Protein AF-Q8BH15-6-F1 (afdb_monomer)

Structure (mmCIF, N/CA/C/O backbone):
data_AF-Q8BH15-6-F1
#
_entry.id   AF-Q8BH15-6-F1
#
loop_
_atom_site.group_PDB
_atom_site.id
_atom_site.type_symbol
_atom_site.label_atom_id
_atom_site.label_alt_id
_atom_site.label_comp_id
_atom_site.label_asym_id
_atom_site.label_entity_id
_atom_site.label_seq_id
_atom_site.pdbx_PDB_ins_code
_atom_site.Cartn_x
_atom_site.Cartn_y
_atom_site.Cartn_z
_atom_site.occupancy
_atom_site.B_iso_or_equiv
_atom_site.auth_seq_id
_atom_site.auth_comp_id
_ato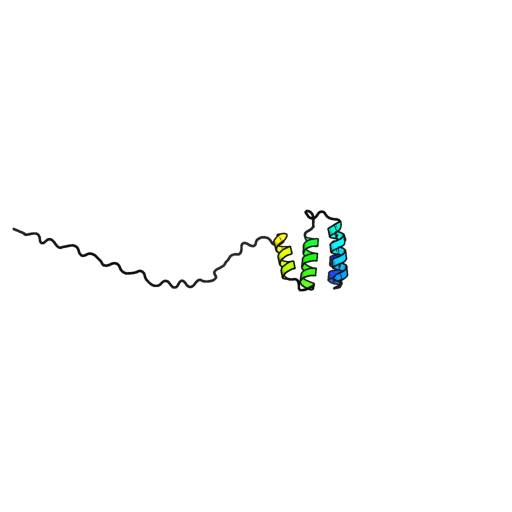m_site.auth_asym_id
_atom_site.auth_atom_id
_atom_site.pdbx_PDB_model_num
ATOM 1 N N . MET A 1 1 ? -9.714 0.641 -12.739 1.00 78.06 1 MET A N 1
ATOM 2 C CA . MET A 1 1 ? -8.623 0.120 -13.600 1.00 78.06 1 MET A CA 1
ATOM 3 C C . MET A 1 1 ? -7.239 0.652 -13.215 1.00 78.06 1 MET A C 1
ATOM 5 O O . MET A 1 1 ? -6.302 -0.133 -13.219 1.00 78.06 1 MET A O 1
ATOM 9 N N . LEU A 1 2 ? -7.088 1.934 -12.846 1.00 87.88 2 LEU A N 1
ATOM 10 C CA . LEU A 1 2 ? -5.777 2.518 -12.507 1.00 87.88 2 LEU A CA 1
ATOM 11 C C . LEU A 1 2 ? -5.048 1.830 -11.338 1.00 87.88 2 LEU A C 1
ATOM 13 O O . LEU A 1 2 ? -3.830 1.705 -11.396 1.00 87.88 2 LEU A O 1
ATOM 17 N N . PHE A 1 3 ? -5.761 1.322 -10.325 1.00 91.56 3 PHE A N 1
ATOM 18 C CA . PHE A 1 3 ? -5.120 0.544 -9.254 1.00 91.56 3 PHE A CA 1
ATOM 19 C C . PHE A 1 3 ? -4.494 -0.752 -9.772 1.00 91.56 3 PHE A C 1
ATOM 21 O O . PHE A 1 3 ? -3.357 -1.041 -9.427 1.00 91.56 3 PHE A O 1
ATOM 28 N N . ASN A 1 4 ? -5.169 -1.475 -10.674 1.00 92.69 4 ASN A N 1
ATOM 29 C CA . ASN A 1 4 ? -4.615 -2.687 -11.291 1.00 92.69 4 ASN A CA 1
ATOM 30 C C . ASN A 1 4 ? -3.359 -2.370 -12.113 1.00 92.69 4 ASN A C 1
ATOM 32 O O . ASN A 1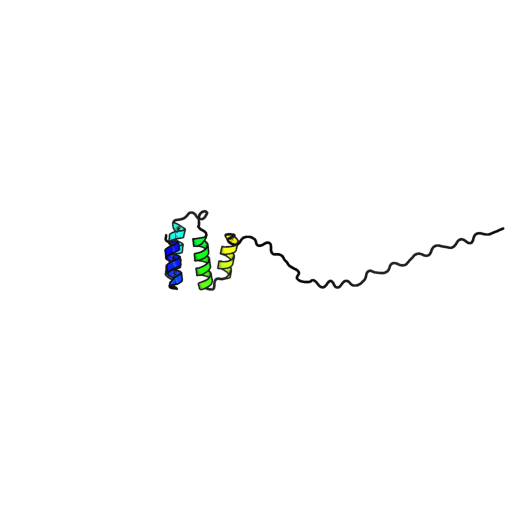 4 ? -2.394 -3.129 -12.079 1.00 92.69 4 ASN A O 1
ATOM 36 N N . LEU A 1 5 ? -3.348 -1.230 -12.815 1.00 95.88 5 LEU A N 1
ATOM 37 C CA . LEU A 1 5 ? -2.154 -0.745 -13.509 1.00 95.88 5 LEU A CA 1
ATOM 38 C C . LEU A 1 5 ? -1.026 -0.407 -12.518 1.00 95.88 5 LEU A C 1
ATOM 40 O O . LEU A 1 5 ? 0.120 -0.783 -12.747 1.00 95.88 5 LEU A O 1
ATOM 44 N N . GLY A 1 6 ? -1.350 0.242 -11.398 1.00 96.88 6 GLY A N 1
ATOM 45 C CA . GLY A 1 6 ? -0.404 0.493 -10.310 1.00 96.88 6 GLY A CA 1
ATOM 46 C C . GLY A 1 6 ? 0.196 -0.800 -9.749 1.00 96.88 6 GLY A C 1
ATOM 47 O O . GLY A 1 6 ? 1.413 -0.902 -9.618 1.00 96.88 6 GLY A O 1
ATOM 48 N N . SER A 1 7 ? -0.631 -1.822 -9.521 1.00 96.25 7 SER A N 1
ATOM 49 C CA . SER A 1 7 ? -0.179 -3.153 -9.105 1.00 96.25 7 SER A CA 1
ATOM 50 C C . SER A 1 7 ? 0.728 -3.811 -10.149 1.00 96.25 7 SER A C 1
ATOM 52 O O . SER A 1 7 ? 1.740 -4.404 -9.788 1.00 96.25 7 SER A O 1
ATOM 54 N N . ALA A 1 8 ? 0.428 -3.666 -11.445 1.00 97.75 8 ALA A N 1
ATOM 55 C CA . ALA A 1 8 ? 1.288 -4.173 -12.515 1.00 97.75 8 ALA A CA 1
ATOM 56 C C . ALA A 1 8 ? 2.665 -3.484 -12.540 1.00 97.75 8 ALA A C 1
ATOM 58 O O . ALA A 1 8 ? 3.674 -4.151 -12.770 1.00 97.75 8 ALA A O 1
ATOM 59 N N . TYR A 1 9 ? 2.732 -2.179 -12.252 1.00 98.25 9 TYR A N 1
ATOM 60 C CA . TYR A 1 9 ? 4.008 -1.476 -12.095 1.00 98.25 9 TYR A CA 1
ATOM 61 C C . TYR A 1 9 ? 4.798 -1.964 -10.879 1.00 98.25 9 TYR A C 1
ATOM 63 O O . TYR A 1 9 ? 6.010 -2.135 -10.988 1.00 98.25 9 TYR A O 1
ATOM 71 N N . CYS A 1 10 ? 4.138 -2.272 -9.757 1.00 97.06 10 CYS A N 1
ATOM 72 C CA . CYS A 1 10 ? 4.804 -2.879 -8.600 1.00 97.06 10 CYS A CA 1
ATOM 73 C C . CYS A 1 10 ? 5.450 -4.228 -8.940 1.00 97.06 10 CYS A C 1
ATOM 75 O O . CYS A 1 10 ? 6.583 -4.468 -8.542 1.00 97.06 10 CYS A O 1
ATOM 77 N N . LEU A 1 11 ? 4.779 -5.077 -9.727 1.00 96.19 11 LEU A N 1
ATOM 78 C CA . LEU A 1 11 ? 5.339 -6.363 -10.174 1.00 96.19 11 LEU A CA 1
ATOM 79 C C . LEU A 1 11 ? 6.577 -6.209 -11.072 1.00 96.19 11 LEU A C 1
ATOM 81 O O . LEU A 1 11 ? 7.364 -7.142 -11.198 1.00 96.19 11 LEU A O 1
ATOM 85 N N . ARG A 1 12 ? 6.747 -5.040 -11.695 1.00 97.69 12 ARG A N 1
ATOM 86 C CA . ARG A 1 12 ? 7.920 -4.679 -12.504 1.00 97.69 12 ARG A CA 1
ATOM 87 C C . ARG A 1 12 ? 8.943 -3.839 -11.737 1.00 97.69 12 ARG A C 1
ATOM 89 O O . ARG A 1 12 ? 9.887 -3.345 -12.345 1.00 97.69 12 ARG A O 1
ATOM 96 N N . SER A 1 13 ? 8.743 -3.646 -10.432 1.00 97.00 13 SER A N 1
ATOM 97 C CA . SER A 1 13 ? 9.553 -2.766 -9.579 1.00 97.00 13 SER A CA 1
ATOM 98 C C . SER A 1 13 ? 9.582 -1.298 -10.036 1.00 97.00 13 SER A C 1
ATOM 100 O O . SER A 1 13 ? 10.481 -0.541 -9.680 1.00 97.00 13 SER A O 1
ATOM 102 N N . GLU A 1 14 ? 8.589 -0.858 -10.814 1.00 97.69 14 GLU A N 1
ATOM 103 C CA . GLU A 1 14 ? 8.469 0.515 -11.318 1.00 97.69 14 GLU A CA 1
ATOM 104 C C . GLU A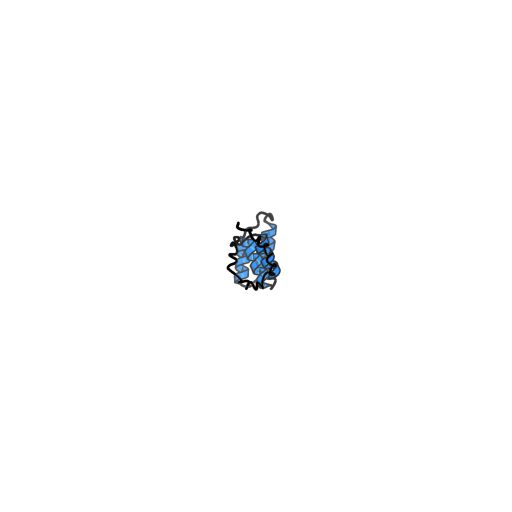 1 14 ? 7.674 1.398 -10.334 1.00 97.69 14 GLU A C 1
ATOM 106 O O . GLU A 1 14 ? 6.579 1.888 -10.634 1.00 97.69 14 GLU A O 1
ATOM 111 N N . TYR A 1 15 ? 8.210 1.599 -9.127 1.00 97.69 15 TYR A N 1
ATOM 112 C CA . TYR A 1 15 ? 7.474 2.219 -8.015 1.00 97.69 15 TYR A CA 1
ATOM 113 C C . TYR A 1 15 ? 7.075 3.680 -8.255 1.00 97.69 15 TYR A C 1
ATOM 115 O O . TYR A 1 15 ? 5.989 4.096 -7.846 1.00 97.69 15 TYR A O 1
ATOM 123 N N . ASP A 1 16 ? 7.887 4.452 -8.980 1.00 97.00 16 ASP A N 1
ATOM 124 C CA . ASP A 1 16 ? 7.554 5.839 -9.329 1.00 97.00 16 ASP A CA 1
ATOM 125 C C . ASP A 1 16 ? 6.305 5.927 -10.213 1.00 97.00 16 ASP A C 1
ATOM 127 O O . ASP A 1 16 ? 5.455 6.805 -10.036 1.00 97.00 16 ASP A O 1
ATOM 131 N N . LYS A 1 17 ? 6.157 4.991 -11.159 1.00 97.69 17 LYS A N 1
ATOM 132 C CA . LYS A 1 17 ? 4.973 4.913 -12.024 1.00 97.69 17 LYS A CA 1
ATOM 133 C C . LYS A 1 17 ? 3.759 4.438 -11.239 1.00 97.69 17 LYS A C 1
ATOM 135 O O . LYS A 1 17 ? 2.689 5.035 -11.361 1.00 97.69 17 LYS A O 1
ATOM 140 N N . ALA A 1 18 ? 3.935 3.430 -10.385 1.00 98.00 18 ALA A N 1
ATOM 141 C CA . ALA A 1 18 ? 2.877 2.943 -9.506 1.00 98.00 18 ALA A CA 1
ATOM 142 C C . ALA A 1 18 ? 2.308 4.067 -8.622 1.00 98.00 18 ALA A C 1
ATOM 144 O O . ALA A 1 18 ? 1.089 4.221 -8.531 1.00 98.00 18 ALA A O 1
ATOM 145 N N . ARG A 1 19 ? 3.175 4.914 -8.048 1.00 97.12 19 ARG A N 1
ATOM 146 C CA . ARG A 1 19 ? 2.777 6.063 -7.221 1.00 97.12 19 ARG A CA 1
ATOM 147 C C . ARG A 1 19 ? 1.961 7.089 -8.008 1.00 97.12 19 ARG A C 1
ATOM 149 O O . ARG A 1 19 ? 0.939 7.562 -7.516 1.00 97.12 19 ARG A O 1
ATOM 156 N N . LYS A 1 20 ? 2.353 7.389 -9.251 1.00 96.88 20 LYS A N 1
ATOM 157 C CA . LYS A 1 20 ? 1.578 8.272 -10.142 1.00 96.88 20 LYS A CA 1
ATOM 158 C C . LYS A 1 20 ? 0.187 7.705 -10.430 1.00 96.88 20 LYS A C 1
ATOM 160 O O . LYS A 1 20 ? -0.796 8.427 -10.289 1.00 96.88 20 LYS A O 1
ATOM 165 N N . CYS A 1 21 ? 0.090 6.415 -10.760 1.00 95.81 21 CYS A N 1
ATOM 166 C CA . CYS A 1 21 ? -1.198 5.754 -10.978 1.00 95.81 21 CYS A CA 1
ATOM 167 C C . CYS A 1 21 ? -2.081 5.780 -9.730 1.00 95.81 21 CYS A C 1
ATOM 169 O O . CYS A 1 21 ? -3.273 6.052 -9.841 1.00 95.81 21 CYS A O 1
ATOM 171 N N . LEU A 1 22 ? -1.502 5.531 -8.552 1.00 95.94 22 LEU A N 1
ATOM 172 C CA . LEU A 1 22 ? -2.214 5.581 -7.279 1.00 95.94 22 LEU A CA 1
ATOM 173 C C . LEU A 1 22 ? -2.774 6.982 -7.004 1.00 95.94 22 LEU A C 1
ATOM 175 O O . LEU A 1 22 ? -3.959 7.103 -6.707 1.00 95.94 22 LEU A O 1
ATOM 179 N N . HIS A 1 23 ? -1.963 8.035 -7.141 1.00 94.88 23 HIS A N 1
ATOM 180 C CA . HIS A 1 23 ? -2.422 9.411 -6.925 1.00 94.88 23 HIS A CA 1
ATOM 181 C C . HIS A 1 23 ? -3.508 9.824 -7.920 1.00 94.88 23 HIS A C 1
ATOM 183 O O . HIS A 1 23 ? -4.516 10.396 -7.513 1.00 94.88 23 HIS A O 1
ATOM 189 N N . GLN A 1 24 ? -3.336 9.488 -9.200 1.00 95.50 24 GLN A N 1
ATOM 190 C CA . GLN A 1 24 ? -4.333 9.774 -10.229 1.00 95.50 24 GLN A CA 1
ATOM 191 C C . GLN A 1 24 ? -5.644 9.016 -9.982 1.00 95.50 24 GLN A C 1
ATOM 193 O O . GLN A 1 24 ? -6.725 9.563 -10.162 1.00 95.50 24 GLN A O 1
ATOM 198 N N . ALA A 1 25 ? -5.572 7.758 -9.552 1.00 93.69 25 ALA A N 1
ATOM 199 C CA . ALA A 1 25 ? -6.761 6.991 -9.206 1.00 93.69 25 ALA A CA 1
ATOM 200 C C . ALA A 1 25 ? -7.463 7.571 -7.973 1.00 93.69 25 ALA A C 1
ATOM 202 O O . ALA A 1 25 ? -8.682 7.719 -7.969 1.00 93.69 25 ALA A O 1
ATOM 203 N N . ALA A 1 26 ? -6.693 7.935 -6.945 1.00 91.38 26 ALA A N 1
ATOM 204 C CA . ALA A 1 26 ? -7.215 8.519 -5.718 1.00 91.38 26 ALA A CA 1
ATOM 205 C C . ALA A 1 26 ? -7.890 9.877 -5.961 1.00 91.38 26 ALA A C 1
ATOM 207 O O . ALA A 1 26 ? -8.902 10.159 -5.333 1.00 91.38 26 ALA A O 1
ATOM 208 N N . SER A 1 27 ? -7.400 10.693 -6.902 1.00 92.81 27 SER A N 1
ATOM 209 C CA . SER A 1 27 ? -8.042 11.971 -7.242 1.00 92.81 27 SER A CA 1
ATOM 210 C C . SER A 1 27 ? -9.404 11.816 -7.926 1.00 92.81 27 SER A C 1
ATOM 212 O O . SER A 1 27 ? -10.148 12.786 -8.019 1.00 92.81 27 SER A O 1
ATOM 214 N N . MET A 1 28 ? -9.726 10.622 -8.430 1.00 92.94 28 MET A N 1
ATOM 215 C CA . MET A 1 28 ? -10.995 10.320 -9.100 1.00 92.94 28 MET A CA 1
ATOM 216 C C . MET A 1 28 ? -12.032 9.686 -8.164 1.00 92.94 28 MET A C 1
ATOM 218 O O . MET A 1 28 ? -13.145 9.405 -8.602 1.00 92.94 28 MET A O 1
ATOM 222 N N . ILE A 1 29 ? -11.675 9.416 -6.905 1.00 91.44 29 ILE A N 1
ATOM 223 C CA . ILE A 1 29 ? -12.511 8.680 -5.954 1.00 91.44 29 ILE A CA 1
ATOM 224 C C . ILE A 1 29 ? -12.725 9.535 -4.714 1.00 91.44 29 ILE A C 1
ATOM 226 O O . ILE A 1 29 ? -11.811 10.200 -4.225 1.00 91.44 29 ILE A O 1
ATOM 230 N N . HIS A 1 30 ? -13.945 9.519 -4.183 1.00 91.38 30 HIS A N 1
ATOM 231 C CA . HIS A 1 30 ? -14.225 10.227 -2.949 1.00 91.38 30 HIS A CA 1
ATOM 232 C C . HIS A 1 30 ? -13.429 9.594 -1.788 1.00 91.38 30 HIS A C 1
ATOM 234 O O . HIS A 1 30 ? -13.411 8.370 -1.667 1.00 91.38 30 HIS A O 1
ATOM 240 N N . PRO A 1 31 ? -12.804 10.368 -0.880 1.00 87.62 31 PRO A N 1
ATOM 241 C CA . PRO A 1 31 ? -11.938 9.813 0.168 1.00 87.62 31 PRO A CA 1
ATOM 242 C C . PRO A 1 31 ? -12.582 8.754 1.078 1.00 87.62 31 PRO A C 1
ATOM 244 O O . PRO A 1 31 ? -11.874 7.932 1.652 1.00 87.62 31 PRO A O 1
ATOM 247 N N . LYS A 1 32 ? -13.914 8.758 1.218 1.00 87.69 32 LYS A N 1
ATOM 248 C CA . LYS A 1 32 ? -14.662 7.757 2.004 1.00 87.69 32 LYS A CA 1
ATOM 249 C C . LYS A 1 32 ? -14.956 6.458 1.246 1.00 87.69 32 LYS A C 1
ATOM 251 O O . LYS A 1 32 ? -15.415 5.502 1.854 1.00 87.69 32 LYS A O 1
ATOM 256 N N . GLU A 1 33 ? -14.699 6.432 -0.055 1.00 90.12 33 GLU A N 1
ATOM 257 C CA . GLU A 1 33 ? -15.004 5.324 -0.966 1.00 90.12 33 GLU A CA 1
ATOM 258 C C . GLU A 1 33 ? -13.726 4.695 -1.536 1.00 90.12 33 GLU A C 1
ATOM 260 O O . GLU A 1 33 ? -13.762 3.964 -2.524 1.00 90.12 33 GLU A O 1
ATOM 265 N N . VAL A 1 34 ? -12.571 4.999 -0.935 1.00 89.81 34 VAL A N 1
ATOM 266 C CA . VAL A 1 34 ? -11.288 4.453 -1.373 1.00 89.81 34 VAL A CA 1
ATOM 267 C C . VAL A 1 34 ? -11.308 2.934 -1.178 1.00 89.81 34 VAL A C 1
ATOM 269 O O . VAL A 1 34 ? -11.462 2.467 -0.046 1.00 89.81 34 VAL A O 1
ATOM 272 N N . PRO A 1 35 ? -11.139 2.151 -2.255 1.00 91.44 35 PRO A N 1
ATOM 273 C CA . PRO A 1 35 ? -11.239 0.706 -2.165 1.00 91.44 35 PRO A CA 1
ATOM 274 C C . PRO A 1 35 ? -10.032 0.115 -1.409 1.00 91.44 35 PRO A C 1
ATOM 276 O O . PRO A 1 35 ? -8.929 0.678 -1.474 1.00 91.44 35 PRO A O 1
ATOM 279 N N . PRO A 1 36 ? -10.191 -1.027 -0.716 1.00 91.25 36 PRO A N 1
ATOM 280 C CA . PRO A 1 36 ? -9.107 -1.686 0.020 1.00 91.25 36 PRO A CA 1
ATOM 281 C C . PRO A 1 36 ? -7.845 -1.938 -0.815 1.00 91.25 36 PRO A C 1
ATOM 283 O O . PRO A 1 36 ? -6.730 -1.814 -0.309 1.00 91.25 36 PRO A O 1
ATOM 286 N N . GLU A 1 37 ? -8.000 -2.227 -2.106 1.00 90.75 37 GLU A N 1
ATOM 287 C CA . GLU A 1 37 ? -6.917 -2.458 -3.063 1.00 90.75 37 GLU A CA 1
ATOM 288 C C . GLU A 1 37 ? -6.009 -1.233 -3.213 1.00 90.75 37 GLU A C 1
ATOM 290 O O . GLU A 1 37 ? -4.793 -1.371 -3.341 1.00 90.75 37 GLU A O 1
ATOM 295 N N . ALA A 1 38 ? -6.577 -0.026 -3.153 1.00 93.62 38 ALA A N 1
ATOM 296 C CA . ALA A 1 38 ? -5.811 1.214 -3.205 1.00 93.62 38 ALA A CA 1
ATOM 297 C C . ALA A 1 38 ? -4.971 1.405 -1.938 1.00 93.62 38 ALA A C 1
ATOM 299 O O . ALA A 1 38 ? -3.808 1.805 -2.013 1.00 93.62 38 ALA A O 1
ATOM 300 N N . ILE A 1 39 ? -5.547 1.085 -0.775 1.00 93.88 39 ILE A N 1
ATOM 301 C CA . ILE A 1 39 ? -4.853 1.169 0.513 1.00 93.88 39 ILE A CA 1
ATOM 302 C C . ILE A 1 39 ? -3.713 0.152 0.547 1.00 93.88 39 ILE A C 1
ATOM 304 O O . ILE A 1 39 ? -2.604 0.495 0.948 1.00 93.88 39 ILE A O 1
ATOM 308 N N . LEU A 1 40 ? -3.960 -1.075 0.082 1.00 94.88 40 LEU A N 1
ATOM 309 C CA . LEU A 1 40 ? -2.948 -2.124 0.023 1.00 94.88 40 LEU A CA 1
ATOM 310 C C . LEU A 1 40 ? -1.791 -1.748 -0.912 1.00 94.88 40 LEU A C 1
ATOM 312 O O . LEU A 1 40 ? -0.628 -1.907 -0.542 1.00 94.88 40 LEU A O 1
ATOM 316 N N . LEU A 1 41 ? -2.097 -1.198 -2.091 1.00 96.25 41 LEU A N 1
ATOM 317 C CA . LEU A 1 41 ? -1.084 -0.705 -3.023 1.00 96.25 41 LEU A CA 1
ATOM 318 C C . LEU A 1 41 ? -0.236 0.404 -2.387 1.00 96.25 41 LEU A C 1
ATOM 320 O O . LEU A 1 41 ? 0.989 0.383 -2.485 1.00 96.25 41 LEU A O 1
ATOM 324 N N . ALA A 1 42 ? -0.873 1.349 -1.697 1.00 96.69 42 ALA A N 1
ATOM 325 C CA . ALA A 1 42 ? -0.173 2.426 -1.012 1.00 96.69 42 ALA A CA 1
ATOM 326 C C . ALA A 1 42 ? 0.723 1.908 0.127 1.00 96.69 42 ALA A C 1
ATOM 328 O O . ALA A 1 42 ? 1.888 2.286 0.209 1.00 96.69 42 ALA A O 1
ATOM 329 N N . VAL A 1 43 ? 0.221 0.982 0.951 1.00 97.25 43 VAL A N 1
ATOM 330 C CA . VAL A 1 43 ? 0.997 0.299 2.000 1.00 97.25 43 VAL A CA 1
ATOM 331 C C . VAL A 1 43 ? 2.233 -0.375 1.411 1.00 97.25 43 VAL A C 1
ATOM 333 O O . VAL A 1 43 ? 3.326 -0.221 1.950 1.00 97.25 43 VAL A O 1
ATOM 336 N N . TYR A 1 44 ? 2.083 -1.086 0.294 1.00 97.44 44 TYR A N 1
ATOM 337 C CA . TYR A 1 44 ? 3.202 -1.743 -0.373 1.00 97.44 44 TYR A CA 1
ATOM 338 C C . TYR A 1 44 ? 4.268 -0.738 -0.837 1.00 97.44 44 TYR A C 1
ATOM 340 O O . TYR A 1 44 ? 5.454 -0.948 -0.588 1.00 97.44 44 TYR A O 1
ATOM 348 N N . LEU A 1 45 ? 3.859 0.378 -1.447 1.00 97.81 45 LEU A N 1
ATOM 349 C CA . LEU A 1 45 ? 4.783 1.427 -1.896 1.00 97.81 45 LEU A CA 1
ATOM 350 C C . LEU A 1 45 ? 5.530 2.093 -0.734 1.00 97.81 45 LEU A C 1
ATOM 352 O O . LEU A 1 45 ? 6.714 2.397 -0.865 1.00 97.81 45 LEU A O 1
ATOM 356 N N . GLU A 1 46 ? 4.867 2.304 0.403 1.00 97.75 46 GLU A N 1
ATOM 357 C CA . GLU A 1 46 ? 5.522 2.848 1.594 1.00 97.75 46 GLU A CA 1
ATOM 358 C C . GLU A 1 46 ? 6.511 1.855 2.210 1.00 97.75 46 GLU A C 1
ATOM 360 O O . GLU A 1 46 ? 7.609 2.253 2.596 1.00 97.75 46 GLU A O 1
ATOM 365 N N . LEU A 1 47 ? 6.190 0.557 2.231 1.00 97.56 47 LEU A N 1
ATOM 366 C CA . LEU A 1 47 ? 7.133 -0.477 2.668 1.00 97.56 47 LEU A CA 1
ATOM 367 C C . LEU A 1 47 ? 8.374 -0.537 1.769 1.00 97.56 47 LEU A C 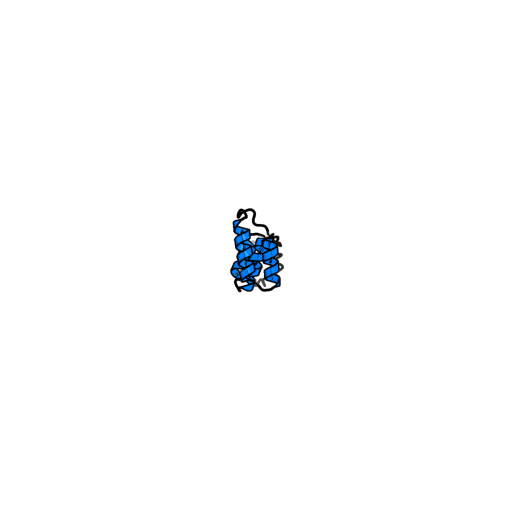1
ATOM 369 O O . LEU A 1 47 ? 9.486 -0.624 2.285 1.00 97.56 47 LEU A O 1
ATOM 373 N N . GLN A 1 48 ? 8.205 -0.428 0.448 1.00 96.69 48 GLN A N 1
ATOM 374 C CA . GLN A 1 48 ? 9.331 -0.379 -0.495 1.00 96.69 48 GLN A CA 1
ATOM 375 C C . GLN A 1 48 ? 10.231 0.843 -0.283 1.00 96.69 48 GLN A C 1
ATOM 377 O O . GLN A 1 48 ? 11.438 0.757 -0.482 1.00 96.69 48 GLN A O 1
ATOM 382 N N . ASN A 1 49 ? 9.668 1.962 0.175 1.00 95.44 49 ASN A N 1
ATOM 383 C CA . ASN A 1 49 ? 10.432 3.169 0.482 1.00 95.44 49 ASN A CA 1
ATOM 384 C C . ASN A 1 49 ? 11.081 3.150 1.884 1.00 95.44 49 ASN A C 1
ATOM 386 O O . ASN A 1 49 ? 11.687 4.136 2.291 1.00 95.44 49 ASN A O 1
ATOM 390 N N . GLY A 1 50 ? 10.921 2.066 2.653 1.00 97.12 50 GLY A N 1
ATOM 391 C CA . GLY A 1 50 ? 11.385 1.974 4.042 1.00 97.12 50 GLY A CA 1
ATOM 392 C C . GLY A 1 50 ? 10.494 2.706 5.056 1.00 97.12 50 GLY A C 1
ATOM 393 O O . GLY A 1 50 ? 10.821 2.775 6.241 1.00 97.12 50 GLY A O 1
ATOM 394 N N . ASN A 1 51 ? 9.334 3.215 4.631 1.00 97.44 51 ASN A N 1
ATOM 395 C CA . ASN A 1 51 ? 8.407 3.998 5.448 1.00 97.44 51 ASN A CA 1
ATOM 396 C C . ASN A 1 51 ? 7.454 3.098 6.259 1.00 97.44 51 ASN A C 1
ATOM 398 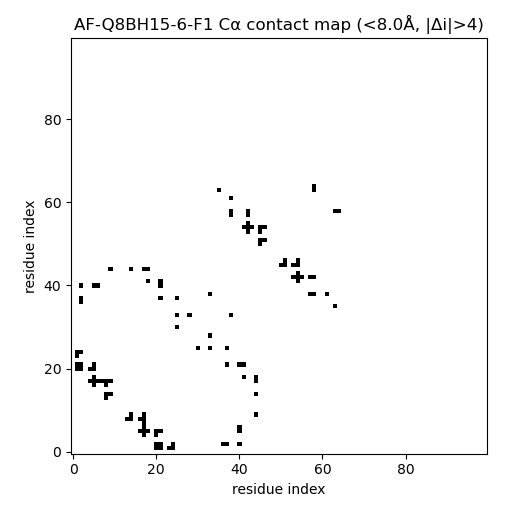O O . ASN A 1 51 ? 6.229 3.249 6.233 1.00 97.44 51 ASN A O 1
ATOM 402 N N . THR A 1 52 ? 8.005 2.157 7.027 1.00 97.44 52 THR A N 1
ATOM 403 C CA . THR A 1 52 ? 7.230 1.134 7.752 1.00 97.44 52 THR A CA 1
ATOM 404 C C . THR A 1 52 ? 6.228 1.729 8.740 1.00 97.44 52 THR A C 1
ATOM 406 O O . THR A 1 52 ? 5.111 1.231 8.875 1.00 97.44 52 THR A O 1
ATOM 409 N N . GLN A 1 53 ? 6.592 2.817 9.424 1.00 97.50 53 GLN A N 1
ATOM 410 C CA . GLN A 1 53 ? 5.697 3.473 10.382 1.00 97.50 53 GLN A CA 1
ATOM 411 C C . GLN A 1 53 ? 4.449 4.034 9.698 1.00 97.50 53 GLN A C 1
ATOM 413 O O . GLN A 1 53 ? 3.342 3.869 10.211 1.00 97.50 53 GLN A O 1
ATOM 418 N N . LEU A 1 54 ? 4.622 4.650 8.525 1.00 97.00 54 LEU A N 1
ATOM 419 C CA . LEU A 1 54 ? 3.513 5.174 7.737 1.00 97.00 54 LEU A CA 1
ATOM 420 C C . LEU A 1 54 ? 2.625 4.031 7.240 1.00 97.00 54 LEU A C 1
ATOM 422 O O . LEU A 1 54 ? 1.412 4.085 7.433 1.00 97.00 54 LEU A O 1
ATOM 426 N N . ALA A 1 55 ? 3.221 2.958 6.715 1.00 96.19 55 ALA A N 1
ATOM 427 C CA . ALA A 1 55 ? 2.494 1.765 6.284 1.00 96.19 55 ALA A CA 1
ATOM 428 C C . ALA A 1 55 ? 1.624 1.172 7.412 1.00 96.19 55 ALA A C 1
ATOM 430 O O . ALA A 1 55 ? 0.425 0.950 7.231 1.00 96.19 55 ALA A O 1
ATOM 431 N N . LEU A 1 56 ? 2.185 1.000 8.613 1.00 94.62 56 LEU A N 1
ATOM 432 C CA . LEU A 1 56 ? 1.436 0.540 9.790 1.00 94.62 56 LEU A CA 1
ATOM 433 C C . LEU A 1 56 ? 0.299 1.497 10.160 1.00 94.62 56 LEU A C 1
ATOM 435 O O . LEU A 1 56 ? -0.798 1.061 10.516 1.00 94.62 56 LEU A O 1
ATOM 439 N N . GLN A 1 57 ? 0.536 2.804 10.057 1.00 94.12 57 GLN A N 1
ATOM 440 C CA . GLN A 1 57 ? -0.474 3.820 10.323 1.00 94.12 57 GLN A CA 1
ATOM 441 C C . GLN A 1 57 ? -1.643 3.727 9.332 1.00 94.12 57 GLN A C 1
ATOM 443 O O . GLN A 1 57 ? -2.799 3.850 9.739 1.00 94.12 57 GLN A O 1
ATOM 448 N N . MET A 1 58 ? -1.356 3.478 8.051 1.00 93.50 58 MET A N 1
ATOM 449 C CA . MET A 1 58 ? -2.365 3.285 7.009 1.00 93.50 58 MET A CA 1
ATOM 450 C C . MET A 1 58 ? -3.212 2.038 7.267 1.00 93.50 58 MET A C 1
ATOM 452 O O . MET A 1 58 ? -4.439 2.125 7.213 1.00 93.50 58 MET A O 1
ATOM 456 N N . ILE A 1 59 ? -2.588 0.911 7.624 1.00 92.81 59 ILE A N 1
ATOM 457 C CA . ILE A 1 59 ? -3.306 -0.325 7.980 1.00 92.81 59 ILE A CA 1
ATOM 458 C C . ILE A 1 59 ? -4.212 -0.082 9.192 1.00 92.81 59 ILE A C 1
ATOM 460 O O . ILE A 1 59 ? -5.398 -0.412 9.157 1.00 92.81 59 ILE A O 1
ATOM 464 N N . LYS A 1 60 ? -3.675 0.539 10.251 1.00 91.88 60 LYS A N 1
ATOM 465 C CA . LYS A 1 60 ? -4.411 0.793 11.497 1.00 91.88 60 LYS A CA 1
ATOM 466 C C . LYS A 1 60 ? -5.609 1.718 11.288 1.00 91.88 60 LYS A C 1
ATOM 468 O O . LYS A 1 60 ? -6.663 1.470 11.864 1.00 91.88 60 LYS A O 1
ATOM 473 N N . ARG A 1 61 ? -5.466 2.774 10.477 1.00 90.38 61 ARG A N 1
ATOM 474 C CA . ARG A 1 61 ? -6.563 3.718 10.197 1.00 90.38 61 ARG A CA 1
ATOM 475 C C . ARG A 1 61 ? -7.702 3.098 9.398 1.00 90.38 61 ARG A C 1
ATOM 477 O O . ARG A 1 61 ? -8.845 3.474 9.617 1.00 90.38 61 ARG A O 1
ATOM 484 N N . ASN A 1 62 ? -7.391 2.165 8.503 1.00 87.56 62 ASN A N 1
ATOM 485 C CA . ASN A 1 62 ? -8.382 1.555 7.621 1.00 87.56 62 ASN A CA 1
ATOM 486 C C . ASN A 1 62 ? -8.935 0.217 8.141 1.00 87.56 62 ASN A C 1
ATOM 488 O O . ASN A 1 62 ? -9.721 -0.407 7.442 1.00 87.56 62 ASN A O 1
ATOM 492 N N . GLN A 1 63 ? -8.534 -0.229 9.342 1.00 81.69 63 GLN A N 1
ATOM 493 C CA . GLN A 1 63 ? -8.991 -1.483 9.968 1.00 81.69 63 GLN A CA 1
ATOM 494 C C . GLN A 1 63 ? -8.978 -2.696 9.015 1.00 81.69 63 GLN A C 1
ATOM 496 O O . GLN A 1 63 ? -9.879 -3.527 9.037 1.00 81.69 63 GLN A O 1
ATOM 501 N N . LEU A 1 64 ? -7.944 -2.806 8.170 1.00 73.88 64 LEU A N 1
ATOM 502 C CA . LEU A 1 64 ? -7.860 -3.878 7.165 1.00 73.88 64 LEU A CA 1
ATOM 503 C C . LEU A 1 64 ? -7.738 -5.276 7.781 1.00 73.88 64 LEU A C 1
ATOM 505 O O . LEU A 1 64 ? -8.072 -6.270 7.142 1.00 73.88 64 LEU A O 1
ATOM 509 N N . LEU A 1 65 ? -7.224 -5.357 9.008 1.00 72.06 65 LEU A N 1
ATOM 510 C CA . LEU A 1 65 ? -7.118 -6.604 9.745 1.00 72.06 65 LEU A CA 1
ATOM 511 C C . LEU A 1 65 ? -8.295 -6.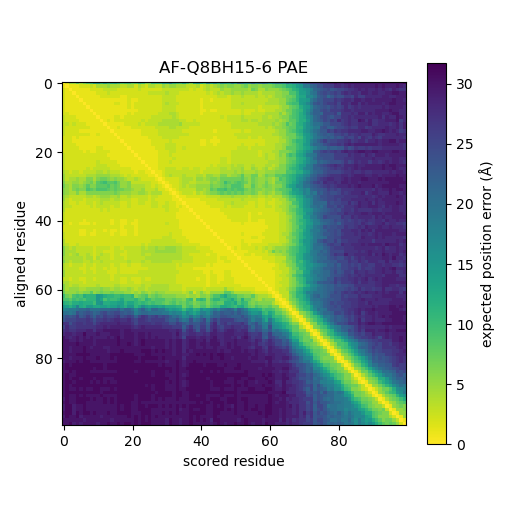696 10.718 1.00 72.06 65 LEU A C 1
ATOM 513 O O . LEU A 1 65 ? -8.496 -5.756 11.495 1.00 72.06 65 LEU A O 1
ATOM 517 N N . PRO A 1 66 ? -9.035 -7.820 10.736 1.00 70.56 66 PRO A N 1
ATOM 518 C CA . PRO A 1 66 ? -9.936 -8.122 11.834 1.00 70.56 66 PRO A CA 1
ATOM 519 C C . PRO A 1 66 ? -9.166 -7.952 13.137 1.00 70.56 66 PRO A C 1
ATOM 521 O O . PRO A 1 66 ? -8.010 -8.377 13.226 1.00 70.56 66 PRO A O 1
ATOM 524 N N . ALA A 1 67 ? -9.787 -7.333 14.140 1.00 65.19 67 ALA A N 1
ATOM 525 C CA . ALA A 1 67 ? -9.240 -7.327 15.485 1.00 65.19 67 ALA A CA 1
ATOM 526 C C . ALA A 1 67 ? -9.161 -8.785 15.949 1.00 65.19 67 ALA A C 1
ATOM 528 O O . ALA A 1 67 ? -10.112 -9.329 16.510 1.00 65.19 67 ALA A O 1
ATOM 529 N N . VAL A 1 68 ? -8.038 -9.447 15.670 1.00 62.06 68 VAL A N 1
ATOM 530 C CA . VAL A 1 68 ? -7.688 -10.695 16.322 1.00 62.06 68 VAL A CA 1
ATOM 531 C C . VAL A 1 68 ? -7.664 -10.299 17.781 1.00 62.06 68 VAL A C 1
ATOM 533 O O . VAL A 1 68 ? -6.827 -9.489 18.186 1.00 62.06 68 VAL A O 1
ATOM 536 N N . LYS A 1 69 ? -8.663 -10.763 18.539 1.00 59.62 69 LYS A N 1
ATOM 537 C CA . LYS A 1 69 ? -8.663 -10.649 19.991 1.00 59.62 69 LYS A CA 1
ATOM 538 C C . LYS A 1 69 ? -7.305 -11.182 20.387 1.00 59.62 69 LYS A C 1
ATOM 540 O O . LYS A 1 69 ? -7.051 -12.368 20.196 1.00 59.62 69 LYS A O 1
ATOM 545 N N . ALA A 1 70 ? -6.410 -10.283 20.784 1.00 57.78 70 ALA A N 1
ATOM 546 C CA . ALA A 1 70 ? -5.096 -10.655 21.240 1.00 57.78 70 ALA A CA 1
ATOM 547 C C . ALA A 1 70 ? -5.363 -11.528 22.458 1.00 57.78 70 ALA A C 1
ATOM 549 O O . ALA A 1 70 ? -5.645 -11.023 23.542 1.00 57.78 70 ALA A O 1
ATOM 550 N N . HIS A 1 71 ? -5.391 -12.840 22.239 1.00 53.66 71 HIS A N 1
ATOM 551 C CA . HIS A 1 71 ? -5.269 -13.819 23.287 1.00 53.66 71 HIS A CA 1
ATOM 552 C C . HIS A 1 71 ? -3.889 -13.541 23.857 1.00 53.66 71 HIS A C 1
ATOM 554 O O . HIS A 1 71 ? -2.856 -13.950 23.332 1.00 53.66 71 HIS A O 1
ATOM 560 N N . SER A 1 72 ? -3.874 -12.682 24.868 1.00 54.84 72 SER A N 1
ATOM 561 C CA . SER A 1 72 ? -2.748 -12.456 25.740 1.00 54.84 72 SER A CA 1
ATOM 562 C C . SER A 1 72 ? -2.561 -13.739 26.539 1.00 54.84 72 SER A C 1
ATOM 564 O O . SER A 1 72 ? -2.881 -13.792 27.725 1.00 54.84 72 SER A O 1
ATOM 566 N N . ASP A 1 73 ? -2.105 -14.799 25.882 1.00 52.25 73 ASP A N 1
ATOM 567 C CA . ASP A 1 73 ? -1.734 -16.020 26.561 1.00 52.25 73 ASP A CA 1
ATOM 568 C C . ASP A 1 73 ? -0.408 -15.758 27.279 1.00 52.25 73 ASP A C 1
ATOM 570 O O . ASP A 1 73 ? 0.693 -15.836 26.744 1.00 52.25 73 ASP A O 1
ATOM 574 N N . VAL A 1 74 ? -0.567 -15.371 28.543 1.00 53.78 74 VAL A N 1
ATOM 575 C CA . VAL A 1 74 ? 0.296 -15.781 29.646 1.00 53.78 74 VAL A CA 1
ATOM 576 C C . VAL A 1 74 ? 1.775 -15.402 29.489 1.00 53.78 74 VAL A C 1
ATOM 578 O O . VAL A 1 74 ? 2.671 -16.247 29.525 1.00 53.78 74 VAL A O 1
ATOM 581 N N . ARG A 1 75 ? 2.084 -14.098 29.502 1.00 48.28 75 ARG A N 1
ATOM 582 C CA . ARG A 1 75 ? 3.383 -13.676 30.051 1.00 48.28 75 ARG A CA 1
ATOM 583 C C . ARG A 1 75 ? 3.326 -13.856 31.568 1.00 48.28 75 ARG A C 1
ATOM 585 O O . ARG A 1 75 ? 2.902 -12.958 32.290 1.00 48.28 75 ARG A O 1
ATOM 592 N N . LYS A 1 76 ? 3.707 -15.058 32.014 1.00 47.59 76 LYS A N 1
ATOM 593 C CA . LYS A 1 76 ? 3.899 -15.484 33.409 1.00 47.59 76 LYS A CA 1
ATOM 594 C C . LYS A 1 76 ? 4.491 -14.341 34.248 1.00 47.59 76 LYS A C 1
ATOM 596 O O . LYS A 1 76 ? 5.690 -14.081 34.190 1.00 47.59 76 LYS A O 1
ATOM 601 N N . LYS A 1 77 ? 3.656 -13.656 35.031 1.00 47.03 77 LYS A N 1
ATOM 602 C CA . LYS A 1 77 ? 4.119 -12.855 36.166 1.00 47.03 77 LYS A CA 1
ATOM 603 C C . LYS A 1 77 ? 4.378 -13.837 37.302 1.00 47.03 77 LYS A C 1
ATOM 605 O O . LYS A 1 77 ? 3.442 -14.372 37.884 1.00 47.03 77 LYS A O 1
ATOM 610 N N . THR A 1 78 ? 5.647 -14.106 37.578 1.00 45.16 78 THR A N 1
ATOM 611 C CA . THR A 1 78 ? 6.094 -14.740 38.820 1.00 45.16 78 THR A CA 1
ATOM 612 C C . THR A 1 78 ? 5.695 -13.833 39.980 1.00 45.16 78 THR A C 1
ATOM 614 O O . THR A 1 78 ? 6.273 -12.764 40.175 1.00 45.16 78 THR A O 1
ATOM 617 N N . VAL A 1 79 ? 4.647 -14.225 40.695 1.00 53.06 79 VAL A N 1
ATOM 618 C CA . VAL A 1 79 ? 4.150 -13.543 41.888 1.00 53.06 79 VAL A CA 1
ATOM 619 C C . VAL A 1 79 ? 5.084 -13.899 43.045 1.00 53.06 79 VAL A C 1
ATOM 621 O O . VAL A 1 79 ? 4.982 -14.974 43.624 1.00 53.06 79 VAL A O 1
ATOM 624 N N . PHE A 1 80 ? 6.025 -13.011 43.359 1.00 51.66 80 PHE A N 1
ATOM 625 C CA . PHE A 1 80 ? 6.720 -13.017 44.646 1.00 51.66 80 PHE A CA 1
ATOM 626 C C . PHE A 1 80 ? 5.793 -12.343 45.667 1.00 51.66 80 PHE A C 1
ATOM 628 O O . PHE A 1 80 ? 5.657 -11.122 45.660 1.00 51.66 80 PHE A O 1
ATOM 635 N N . GLN A 1 81 ? 5.124 -13.129 46.512 1.00 50.78 81 GLN A N 1
ATOM 636 C CA . GLN A 1 81 ? 4.457 -12.630 47.717 1.00 50.78 81 GLN A CA 1
ATOM 637 C C . GLN A 1 81 ? 5.300 -12.988 48.945 1.00 50.78 81 GLN A C 1
ATOM 639 O O . GLN A 1 81 ? 5.422 -14.172 49.257 1.00 50.78 81 GLN A O 1
ATOM 644 N N . PRO A 1 82 ? 5.842 -12.002 49.676 1.00 55.22 82 PRO A N 1
ATOM 645 C CA . PRO A 1 82 ? 6.312 -12.204 51.032 1.00 55.22 82 PRO A CA 1
ATOM 646 C C . PRO A 1 82 ? 5.279 -11.681 52.045 1.00 55.22 82 PRO A C 1
ATOM 648 O O . PRO A 1 82 ? 5.066 -10.482 52.179 1.00 55.22 82 PRO A O 1
ATOM 651 N N . VAL A 1 83 ? 4.661 -12.648 52.726 1.00 53.66 83 VAL A N 1
ATOM 652 C CA . VAL A 1 83 ? 4.374 -12.737 54.171 1.00 53.66 83 VAL A CA 1
ATOM 653 C C . VAL A 1 83 ? 3.672 -11.554 54.863 1.00 53.66 83 VAL A C 1
ATOM 655 O O . VAL A 1 83 ? 4.250 -10.507 55.139 1.00 53.66 83 VAL A O 1
ATOM 658 N N . HIS A 1 84 ? 2.417 -11.802 55.249 1.00 55.44 84 HIS A N 1
ATOM 659 C CA . HIS A 1 84 ? 1.607 -10.959 56.128 1.00 55.44 84 HIS A CA 1
ATOM 660 C C . HIS A 1 84 ? 2.179 -10.850 57.562 1.00 55.44 84 HIS A C 1
ATOM 662 O O . HIS A 1 84 ? 2.701 -11.835 58.089 1.00 55.44 84 HIS A O 1
ATOM 668 N N . PRO A 1 85 ? 2.025 -9.690 58.229 1.00 61.09 85 PRO A N 1
ATOM 669 C CA . PRO A 1 85 ? 2.449 -9.490 59.611 1.00 61.09 85 PRO A CA 1
ATOM 670 C C . PRO A 1 85 ? 1.529 -10.208 60.614 1.00 61.09 85 PRO A C 1
ATOM 672 O O . PRO A 1 85 ? 0.306 -10.075 60.583 1.00 61.09 85 PRO A O 1
ATOM 675 N N . ILE A 1 86 ? 2.160 -10.971 61.508 1.00 58.75 86 ILE A N 1
ATOM 676 C CA . ILE A 1 86 ? 1.568 -11.774 62.586 1.00 58.75 86 ILE A CA 1
ATOM 677 C C . ILE A 1 86 ? 0.942 -10.842 63.638 1.00 58.75 86 ILE A C 1
ATOM 679 O O . ILE A 1 86 ? 1.632 -9.991 64.197 1.00 58.75 86 ILE A O 1
ATOM 683 N N . GLN A 1 87 ? -0.354 -11.003 63.921 1.00 62.62 87 GLN A N 1
ATOM 684 C CA . GLN A 1 87 ? -1.038 -10.287 65.004 1.00 62.62 87 GLN A CA 1
ATOM 685 C C . GLN A 1 87 ? -0.893 -11.044 66.342 1.00 62.62 87 GLN A C 1
ATOM 687 O O . GLN A 1 87 ? -1.015 -12.271 66.355 1.00 62.62 87 GLN A O 1
ATOM 692 N N . PRO A 1 88 ? -0.645 -10.350 67.469 1.00 65.06 88 PRO A N 1
ATOM 693 C CA . PRO A 1 88 ? -0.515 -10.974 68.783 1.00 65.06 88 PRO A CA 1
ATOM 694 C C . PRO A 1 88 ? -1.873 -11.455 69.318 1.00 65.06 88 PRO A C 1
ATOM 696 O O . PRO A 1 88 ? -2.837 -10.696 69.399 1.00 65.06 88 PRO A O 1
ATOM 699 N N . ILE A 1 89 ? -1.928 -12.736 69.688 1.00 65.44 89 ILE A N 1
ATOM 700 C CA . ILE A 1 89 ? -3.105 -13.401 70.252 1.00 65.44 89 ILE A CA 1
ATOM 701 C C . ILE A 1 89 ? -3.332 -12.910 71.696 1.00 65.44 89 ILE A C 1
ATOM 703 O O . ILE A 1 89 ? -2.420 -12.920 72.524 1.00 65.44 89 ILE A O 1
ATOM 707 N N . GLN A 1 90 ? -4.543 -12.446 72.000 1.00 53.88 90 GLN A N 1
ATOM 708 C CA . GLN A 1 90 ? -4.928 -11.945 73.320 1.00 53.88 90 GLN A CA 1
ATOM 709 C C . GLN A 1 90 ? -5.352 -13.122 74.215 1.00 53.88 90 GLN A C 1
ATOM 711 O O . GLN A 1 90 ? -6.213 -13.915 73.838 1.00 53.88 90 GLN A O 1
ATOM 716 N N . MET A 1 91 ? -4.725 -13.263 75.385 1.00 65.62 91 MET A N 1
ATOM 717 C CA . MET A 1 91 ? -4.962 -14.376 76.312 1.00 65.62 91 MET A CA 1
ATOM 718 C C . MET A 1 91 ? -6.207 -14.115 77.185 1.00 65.62 91 MET A C 1
ATOM 720 O O . MET A 1 91 ? -6.257 -13.077 77.848 1.00 65.62 91 MET A O 1
ATOM 724 N N . PRO A 1 92 ? -7.200 -15.024 77.237 1.00 66.81 92 PRO A N 1
ATOM 725 C CA . PRO A 1 92 ? -8.320 -14.916 78.168 1.00 66.81 92 PRO A CA 1
ATOM 726 C C . PRO A 1 92 ? -7.908 -15.296 79.600 1.00 66.81 92 PRO A C 1
ATOM 728 O O . PRO A 1 92 ? -7.221 -16.294 79.82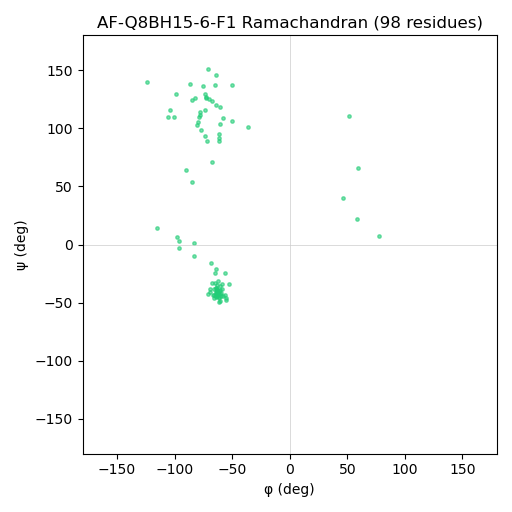3 1.00 66.81 92 PRO A O 1
ATOM 731 N N . ALA A 1 93 ? -8.363 -14.507 80.575 1.00 66.06 93 ALA A N 1
ATOM 732 C CA . ALA A 1 93 ? -8.149 -14.741 82.000 1.00 66.06 93 ALA A CA 1
ATOM 733 C C . ALA A 1 93 ? -8.958 -15.955 82.497 1.00 66.06 93 ALA A C 1
ATOM 735 O O . ALA A 1 93 ? -10.178 -16.008 82.345 1.00 66.06 93 ALA A O 1
ATOM 736 N N . PHE A 1 94 ? -8.276 -16.922 83.113 1.00 66.12 94 PHE A N 1
ATOM 737 C CA . PHE A 1 94 ? -8.898 -18.086 83.744 1.0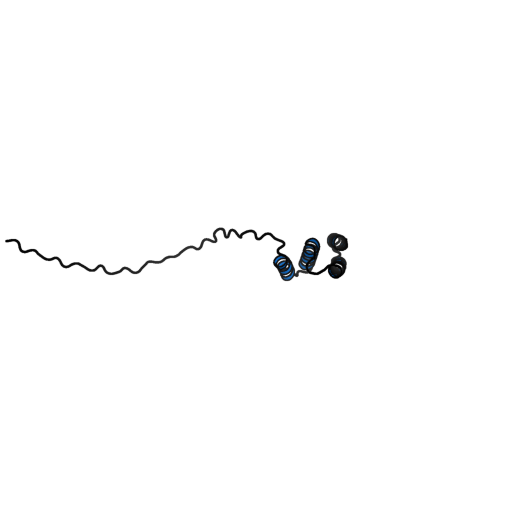0 66.12 94 PHE A CA 1
ATOM 738 C C . PHE A 1 94 ? -9.494 -17.700 85.103 1.00 66.12 94 PHE A C 1
ATOM 740 O O . PHE A 1 94 ? -8.771 -17.417 86.057 1.00 66.12 94 PHE A O 1
ATOM 747 N N . THR A 1 95 ? -10.820 -17.716 85.209 1.00 72.69 95 THR A N 1
ATOM 748 C CA . THR A 1 95 ? -11.535 -17.610 86.484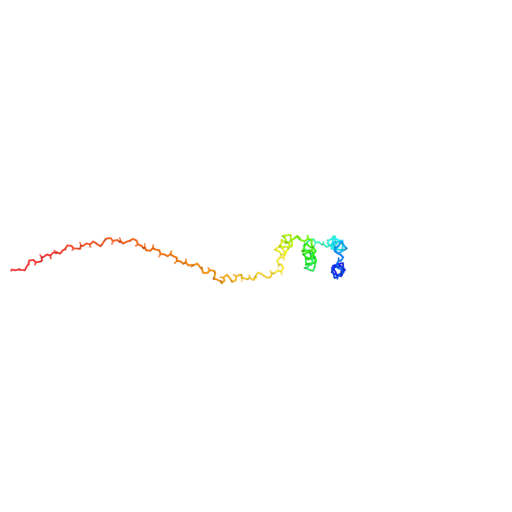 1.00 72.69 95 THR A CA 1
ATOM 749 C C . THR A 1 95 ? -11.498 -18.956 87.204 1.00 72.69 95 THR A C 1
ATOM 751 O O . THR A 1 95 ? -12.085 -19.933 86.732 1.00 72.69 95 THR A O 1
ATOM 754 N N . THR A 1 96 ? -10.827 -19.032 88.350 1.00 71.31 96 THR A N 1
ATOM 755 C CA . THR A 1 96 ? -10.879 -20.203 89.229 1.00 71.31 96 THR A CA 1
ATOM 756 C C . THR A 1 96 ? -12.174 -20.172 90.042 1.00 71.31 96 THR A C 1
ATOM 758 O O . THR A 1 96 ? -12.384 -19.334 90.915 1.00 71.31 96 THR A O 1
ATOM 761 N N . VAL A 1 97 ? -13.085 -21.089 89.715 1.00 61.62 97 VAL A N 1
ATOM 762 C CA . VAL A 1 97 ? -14.350 -21.293 90.428 1.00 61.62 97 VAL A CA 1
ATOM 763 C C . VAL A 1 97 ? -14.059 -21.986 91.761 1.00 61.62 97 VAL A C 1
ATOM 765 O O . VAL A 1 97 ? -13.603 -23.129 91.784 1.00 61.62 97 VAL A O 1
ATOM 768 N N . GLN A 1 98 ? -14.333 -21.293 92.869 1.00 53.56 98 GLN A N 1
ATOM 769 C CA . GLN A 1 98 ? -14.341 -21.856 94.220 1.00 53.56 98 GLN A CA 1
ATOM 770 C C . GLN A 1 98 ? -15.396 -22.968 94.309 1.00 53.56 98 GLN A C 1
ATOM 772 O O . GLN A 1 98 ? -16.587 -22.726 94.111 1.00 53.56 98 GLN A O 1
ATOM 777 N N . ARG A 1 99 ? -14.970 -24.199 94.604 1.00 55.88 99 ARG A N 1
ATOM 778 C CA . ARG A 1 99 ? -15.871 -25.298 94.964 1.00 55.88 99 ARG A CA 1
ATOM 779 C C . ARG A 1 99 ? -15.773 -25.555 96.467 1.00 55.88 99 ARG A C 1
ATOM 781 O O . ARG A 1 99 ? -14.759 -26.080 96.900 1.00 55.88 99 ARG A O 1
ATOM 788 N N . LYS A 1 100 ? -16.868 -25.183 97.139 1.00 44.00 100 LYS A N 1
ATOM 789 C CA . LYS A 1 100 ? -17.509 -25.760 98.335 1.00 44.00 100 LYS A CA 1
ATOM 790 C C . LYS A 1 100 ? -16.670 -26.006 99.590 1.00 44.00 100 LYS A C 1
ATOM 792 O O . LYS A 1 100 ? -15.773 -26.868 99.550 1.00 44.00 100 LYS A O 1
#

Solvent-accessible surface area (backbone atoms only — not comparable to full-atom values): 6501 Å² total; per-residue (Å²): 111,46,55,61,52,19,52,54,25,49,79,68,69,36,54,73,58,17,50,52,30,44,54,58,43,49,76,75,43,58,87,91,66,64,53,70,67,54,53,52,52,50,33,52,54,29,47,76,71,67,36,51,70,58,25,52,49,54,44,64,75,65,56,76,62,78,84,69,75,77,76,78,78,71,83,80,74,82,80,85,79,84,79,84,86,85,78,86,83,82,83,82,85,83,81,83,79,86,78,130

Secondary structure (DSSP, 8-state):
-HHHHHHHHHHTT-HHHHHHHHHHHHTTS-GGG--HHHHHHHHHHHHHTT-HHHHHHHHHHHT-S------------------PPPPPPPPPP-------

Mean predicted aligned error: 15.03 Å

Foldseek 3Di:
DLLVVLVVCVVVVNLVSSVVSLVVVCVVDDPVGDDPSSLVSVLVSCVVVVNNVVSVVSCVVVVVDDPPVPPPPDPDDPDDDDDDDDDDDDDDDDDDDDDD

Sequence (100 aa):
MLFNLGSAYCLRSEYDKARKCLHQAASMIHPKEVPPEAILLAVYLELQNGNTQLALQMIKRNQLLPAVKAHSDVRKKTVFQPVHPIQPIQMPAFTTVQRK

Nearest PDB structures (foldseek):
  8fy4-assembly1_B  TM=9.675E-01  e=2.757E-06  Gallus gallus
  8oxq-assembly1_B  TM=8.239E-01  e=2.433E+00  Homo sapiens
  6qdv-assembly1_S  TM=7.388E-01  e=2.582E+00  Homo sapiens
  7sic-assembly1_A  TM=8.229E-01  e=2.740E+00  Homo sapiens
  8oxp-assembly1_B  TM=8.202E-01  e=3.477E+00  Homo sapiens

Radius of gyration: 33.83 Å; Cα contacts (8 Å, |Δi|>4): 59; chains: 1; bounding box: 29×38×112 Å

pLDDT: mean 81.08, std 18.08, range [44.0, 98.25]